Protein AF-A0A845RQX3-F1 (afdb_monomer_lite)

Foldseek 3Di:
DDDLPDLDDDDDDDPVNDPDDDQWDADPNDIDGCPDPVNVVVVVVSVVCSVVSVVVCVQVVPVVNVVVVVCVVVVVPD

Secondary structure (DSSP, 8-state):
---TT-SS---PPPGGG------EEEETTEEEETT-HHHHHHHHHHHHSGGGHHHHHHHHH-HHHHHHHHHHHHTT--

pLDDT: mean 83.9, std 10.98, range [39.88, 94.75]

Structure (mmCIF, N/CA/C/O backbone):
data_AF-A0A845RQX3-F1
#
_entry.id   AF-A0A845RQX3-F1
#
loop_
_atom_site.group_PDB
_atom_site.id
_atom_site.type_symbol
_atom_site.label_atom_id
_atom_site.label_alt_id
_atom_site.label_comp_id
_atom_site.label_asym_id
_atom_site.label_entity_id
_atom_site.label_seq_id
_atom_site.pdbx_PDB_ins_code
_atom_site.Cartn_x
_atom_site.Cartn_y
_atom_site.Cartn_z
_atom_site.occupancy
_atom_site.B_iso_or_equiv
_atom_site.auth_seq_id
_atom_site.auth_comp_id
_atom_site.auth_asym_id
_atom_site.auth_atom_id
_atom_site.pdbx_PDB_model_num
ATOM 1 N N . MET A 1 1 ? 11.306 -1.466 -6.414 1.00 82.12 1 MET A N 1
ATOM 2 C CA . MET A 1 1 ? 10.088 -1.616 -5.571 1.00 82.12 1 MET A CA 1
ATOM 3 C C . MET A 1 1 ? 10.258 -0.851 -4.264 1.00 82.12 1 MET A C 1
ATOM 5 O O . MET A 1 1 ? 11.377 -0.507 -3.905 1.00 82.12 1 MET A O 1
ATOM 9 N N . LEU A 1 2 ? 9.173 -0.549 -3.553 1.00 83.62 2 LEU A N 1
ATOM 10 C CA . LEU A 1 2 ? 9.261 0.007 -2.203 1.00 83.62 2 LEU A CA 1
ATOM 11 C C . LEU A 1 2 ? 8.137 -0.562 -1.340 1.00 83.62 2 LEU A C 1
ATOM 13 O O . LEU A 1 2 ? 6.982 -0.167 -1.486 1.00 83.62 2 LEU A O 1
ATOM 17 N N . GLY A 1 3 ? 8.483 -1.468 -0.432 1.00 84.06 3 GLY A N 1
ATOM 18 C CA . GLY A 1 3 ? 7.560 -1.966 0.579 1.00 84.06 3 GLY A CA 1
ATOM 19 C C . GLY A 1 3 ? 7.249 -0.933 1.671 1.00 84.06 3 GLY A C 1
ATOM 20 O O . GLY A 1 3 ? 7.989 0.029 1.905 1.00 84.06 3 GLY A O 1
ATOM 21 N N . ASP A 1 4 ? 6.161 -1.160 2.406 1.00 84.56 4 ASP A N 1
ATOM 22 C CA . ASP A 1 4 ? 5.742 -0.287 3.512 1.00 84.56 4 ASP A CA 1
ATOM 23 C C . ASP A 1 4 ? 6.739 -0.261 4.677 1.00 84.56 4 ASP A C 1
ATOM 25 O O . ASP A 1 4 ? 6.987 0.793 5.265 1.00 84.56 4 ASP A O 1
ATOM 29 N N . ALA A 1 5 ? 7.345 -1.409 4.984 1.00 80.06 5 ALA A N 1
ATOM 30 C CA . ALA A 1 5 ? 8.340 -1.556 6.047 1.00 80.06 5 ALA A CA 1
ATOM 31 C C . ALA A 1 5 ? 9.790 -1.458 5.542 1.00 80.06 5 ALA A C 1
ATOM 33 O O . ALA A 1 5 ? 10.731 -1.631 6.315 1.00 80.06 5 ALA A O 1
ATOM 34 N N . GLN A 1 6 ? 9.985 -1.199 4.250 1.00 80.94 6 GLN A N 1
ATOM 35 C CA . GLN A 1 6 ? 11.304 -1.213 3.639 1.00 80.94 6 GLN A CA 1
ATOM 36 C C . GLN A 1 6 ? 12.022 0.124 3.841 1.00 80.94 6 GLN A C 1
ATOM 38 O O . GLN A 1 6 ? 11.431 1.197 3.690 1.00 80.94 6 GLN A O 1
ATOM 43 N N . THR A 1 7 ? 13.304 0.049 4.192 1.00 76.56 7 THR A N 1
ATOM 44 C CA . THR A 1 7 ? 14.181 1.211 4.409 1.00 76.56 7 THR A CA 1
ATOM 45 C C . THR A 1 7 ? 15.006 1.574 3.179 1.00 76.56 7 THR A C 1
ATOM 47 O O . THR A 1 7 ? 15.510 2.690 3.092 1.00 76.56 7 THR A O 1
ATOM 50 N N . TRP A 1 8 ? 15.124 0.651 2.226 1.00 81.38 8 TRP A N 1
ATOM 51 C CA . TRP A 1 8 ? 15.876 0.813 0.990 1.00 81.38 8 TRP A CA 1
ATOM 52 C C . TRP A 1 8 ? 14.944 0.743 -0.222 1.00 81.38 8 TRP A C 1
ATOM 54 O O . TRP A 1 8 ? 13.890 0.112 -0.173 1.00 81.38 8 TRP A O 1
ATOM 64 N N . ILE A 1 9 ? 15.309 1.427 -1.303 1.00 84.00 9 ILE A N 1
ATOM 65 C CA . ILE A 1 9 ? 14.543 1.401 -2.550 1.00 84.00 9 ILE A CA 1
ATOM 66 C C . ILE A 1 9 ? 15.105 0.268 -3.406 1.00 84.00 9 ILE A C 1
ATOM 68 O O . ILE A 1 9 ? 16.269 0.320 -3.799 1.00 84.00 9 ILE A O 1
ATOM 72 N N . GLU A 1 10 ? 14.288 -0.741 -3.702 1.00 83.69 10 GLU A N 1
ATOM 73 C CA . GLU A 1 10 ? 14.631 -1.736 -4.718 1.00 83.69 10 GLU A CA 1
ATOM 74 C C . GLU A 1 10 ? 14.701 -1.055 -6.082 1.00 83.69 10 GLU A C 1
ATOM 76 O O . GLU A 1 10 ? 13.821 -0.246 -6.398 1.00 83.69 10 GLU A O 1
ATOM 81 N N . GLY A 1 11 ? 15.739 -1.401 -6.852 1.00 80.50 11 GLY A N 1
ATOM 82 C CA . GLY A 1 11 ? 16.103 -0.803 -8.138 1.00 80.50 11 GLY A CA 1
ATOM 83 C C . GLY A 1 11 ? 14.991 -0.791 -9.196 1.00 80.50 11 GLY A C 1
ATOM 84 O O . GLY A 1 11 ? 13.848 -1.184 -8.922 1.00 80.50 11 GLY A O 1
ATOM 85 N N . PRO A 1 12 ? 15.297 -0.303 -10.412 1.00 86.44 12 PRO A N 1
ATOM 86 C CA . PRO A 1 12 ? 14.303 -0.251 -11.472 1.00 86.44 12 PRO A CA 1
ATOM 87 C C . PRO A 1 12 ? 13.784 -1.667 -11.736 1.00 86.44 12 PRO A C 1
ATOM 89 O O . PRO A 1 12 ? 14.556 -2.591 -11.976 1.00 86.44 12 PRO A O 1
ATOM 92 N N . ILE A 1 13 ? 12.470 -1.840 -11.602 1.00 87.50 13 ILE A N 1
ATOM 93 C CA . ILE A 1 13 ? 11.807 -3.097 -11.934 1.00 87.50 13 ILE A CA 1
ATOM 94 C C . ILE A 1 13 ? 11.404 -2.986 -13.394 1.00 87.50 13 ILE A C 1
ATOM 96 O O . ILE A 1 13 ? 10.630 -2.092 -13.746 1.00 87.50 13 ILE A O 1
ATOM 100 N N . GLU A 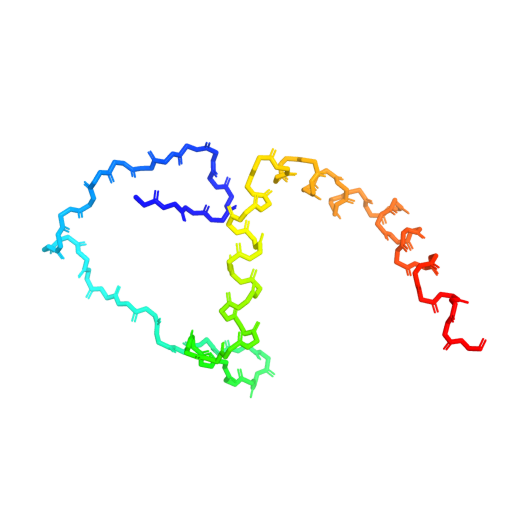1 14 ? 11.920 -3.890 -14.218 1.00 91.00 14 GLU A N 1
ATOM 101 C CA . GLU A 1 14 ? 11.480 -4.031 -15.604 1.00 91.00 14 GLU A CA 1
ATOM 102 C C . GLU A 1 14 ? 9.979 -4.339 -15.653 1.00 91.00 14 GLU A C 1
ATOM 104 O O . GLU A 1 14 ? 9.452 -5.080 -14.815 1.00 91.00 14 GLU A O 1
ATOM 109 N N . LYS A 1 15 ? 9.260 -3.750 -16.613 1.00 87.50 15 LYS A N 1
ATOM 110 C CA . LYS A 1 15 ? 7.790 -3.848 -16.666 1.00 87.50 15 LYS A CA 1
ATOM 111 C C . LYS A 1 15 ? 7.324 -5.291 -16.844 1.00 87.50 15 LYS A C 1
ATOM 113 O O . LYS A 1 15 ? 6.279 -5.663 -16.321 1.00 87.50 15 LYS A O 1
ATOM 118 N N . GLU A 1 16 ? 8.123 -6.097 -17.528 1.00 94.31 16 GLU A N 1
ATOM 119 C CA . GLU A 1 16 ? 7.889 -7.512 -17.808 1.00 94.31 16 GLU A CA 1
ATOM 120 C C . GLU A 1 16 ? 7.920 -8.358 -16.525 1.00 94.31 16 GLU A C 1
ATOM 122 O O . GLU A 1 16 ? 7.294 -9.413 -16.466 1.00 94.31 16 GLU A O 1
ATOM 127 N N . ASN A 1 17 ? 8.585 -7.870 -15.472 1.00 91.06 17 ASN A N 1
ATOM 128 C CA . ASN A 1 17 ? 8.658 -8.535 -14.171 1.00 91.06 17 ASN A CA 1
ATOM 129 C C . ASN A 1 17 ? 7.448 -8.224 -13.268 1.00 91.06 17 ASN A C 1
ATOM 131 O O . ASN A 1 17 ? 7.346 -8.765 -12.164 1.00 91.06 17 ASN A O 1
ATOM 135 N N . VAL A 1 18 ? 6.522 -7.358 -13.698 1.00 91.81 18 VAL A N 1
ATOM 136 C CA . VAL A 1 18 ? 5.312 -7.018 -12.937 1.00 91.81 18 VAL A CA 1
ATOM 137 C C . VAL A 1 18 ? 4.173 -7.954 -13.336 1.00 91.81 18 VAL A C 1
ATOM 139 O O . VAL A 1 18 ? 3.492 -7.741 -14.333 1.00 91.81 18 VAL A O 1
ATOM 142 N N . LEU A 1 19 ? 3.928 -8.980 -12.518 1.00 93.69 19 LEU A N 1
ATOM 143 C CA . LEU A 1 19 ? 2.880 -9.975 -12.782 1.00 93.69 19 LEU A CA 1
ATOM 144 C C . LEU A 1 19 ? 1.454 -9.407 -12.661 1.00 93.69 19 LEU A C 1
ATOM 146 O O . LEU A 1 19 ? 0.556 -9.818 -13.391 1.00 93.69 19 LEU A O 1
ATOM 150 N N . ALA A 1 20 ? 1.224 -8.495 -11.712 1.00 93.19 20 ALA A N 1
ATOM 151 C CA . ALA A 1 20 ? -0.100 -7.943 -11.433 1.00 93.19 20 ALA A CA 1
ATOM 152 C C . ALA A 1 20 ? -0.029 -6.592 -10.705 1.00 93.19 20 ALA A C 1
ATOM 154 O O . ALA A 1 20 ? 0.961 -6.273 -10.046 1.00 93.19 20 ALA A O 1
ATOM 155 N N . VAL A 1 21 ? -1.123 -5.826 -10.774 1.00 91.56 21 VAL A N 1
ATOM 156 C CA . VAL A 1 21 ? -1.312 -4.560 -10.049 1.00 91.56 21 VAL A CA 1
ATOM 157 C C . VAL A 1 21 ? -2.603 -4.627 -9.238 1.00 91.56 21 VAL A C 1
ATOM 159 O O . VAL A 1 21 ? -3.651 -5.019 -9.747 1.00 91.56 21 VAL A O 1
ATOM 162 N N . VAL A 1 22 ? -2.538 -4.227 -7.968 1.00 92.94 22 VAL A N 1
ATOM 163 C CA . VAL A 1 22 ? -3.702 -4.225 -7.072 1.00 92.94 22 VAL A CA 1
ATOM 164 C C . VAL A 1 22 ? -4.631 -3.062 -7.423 1.00 92.94 22 VAL A C 1
ATOM 166 O O . VAL A 1 22 ? -4.242 -1.899 -7.336 1.00 92.94 22 VAL A O 1
ATOM 169 N N . THR A 1 23 ? -5.882 -3.366 -7.769 1.00 94.56 23 THR A N 1
ATOM 170 C CA . THR A 1 23 ? -6.905 -2.363 -8.117 1.00 94.56 23 THR A CA 1
ATOM 171 C C . THR A 1 23 ? -7.896 -2.093 -6.987 1.00 94.56 23 THR A C 1
ATOM 173 O O . THR A 1 23 ? -8.462 -1.003 -6.908 1.00 94.56 23 THR A O 1
ATOM 176 N N . THR A 1 24 ? -8.137 -3.068 -6.110 1.00 94.75 24 THR A N 1
ATOM 177 C CA . THR A 1 24 ? -9.098 -2.967 -5.005 1.00 94.75 24 THR A CA 1
ATOM 178 C C . THR A 1 24 ? -8.632 -3.797 -3.818 1.00 94.75 24 THR A C 1
ATOM 180 O O . THR A 1 24 ? -8.136 -4.910 -3.971 1.00 94.75 24 THR A O 1
ATOM 183 N N . ILE A 1 25 ? -8.816 -3.252 -2.619 1.00 93.81 25 ILE A N 1
ATOM 184 C CA . ILE A 1 25 ? -8.465 -3.875 -1.347 1.00 93.81 25 ILE A CA 1
ATOM 185 C C . ILE A 1 25 ? -9.758 -4.229 -0.615 1.00 93.81 25 ILE A C 1
ATOM 187 O O . ILE A 1 25 ? -10.583 -3.358 -0.347 1.00 93.81 25 ILE A O 1
ATOM 191 N N . MET A 1 26 ? -9.927 -5.496 -0.245 1.00 94.50 26 MET A N 1
ATOM 192 C CA . MET A 1 26 ? -11.043 -5.937 0.593 1.00 94.50 26 MET A CA 1
ATOM 193 C C . MET A 1 26 ? -10.588 -6.073 2.044 1.00 94.50 26 MET A C 1
ATOM 195 O O . MET A 1 26 ? -9.687 -6.850 2.356 1.00 94.50 26 MET A O 1
ATOM 199 N N . ARG A 1 27 ? -11.212 -5.325 2.958 1.00 91.56 27 ARG A N 1
ATOM 200 C CA . ARG A 1 27 ? -10.873 -5.353 4.385 1.00 91.56 27 ARG A CA 1
ATOM 201 C C . ARG A 1 27 ? -12.116 -5.236 5.254 1.00 91.56 27 ARG A C 1
ATOM 203 O O . ARG A 1 27 ? -12.870 -4.277 5.136 1.00 91.56 27 ARG A O 1
ATOM 210 N N . LYS A 1 28 ? -12.291 -6.183 6.186 1.00 92.94 28 LYS A N 1
ATOM 211 C CA . LYS A 1 28 ? -13.428 -6.220 7.132 1.00 92.94 28 LYS A CA 1
ATOM 212 C C . LYS A 1 28 ? -14.792 -6.073 6.426 1.00 92.94 28 LYS A C 1
ATOM 214 O O . LYS A 1 28 ? -15.628 -5.285 6.855 1.00 92.94 28 LYS A O 1
ATOM 219 N N . GLY A 1 29 ? -14.975 -6.777 5.305 1.00 93.00 29 GLY A N 1
ATOM 220 C CA . GLY A 1 29 ? -16.204 -6.727 4.501 1.00 93.00 29 GLY A CA 1
ATOM 221 C C . GLY A 1 29 ? -16.402 -5.452 3.671 1.00 93.00 29 GLY A C 1
ATOM 222 O O . GLY A 1 29 ? -17.433 -5.316 3.026 1.00 93.00 29 GLY A O 1
ATOM 223 N N . LYS A 1 30 ? -15.440 -4.520 3.664 1.00 91.06 30 LYS A N 1
ATOM 224 C CA . LYS A 1 30 ? -15.483 -3.294 2.855 1.00 91.06 30 LYS A CA 1
ATOM 225 C C . LYS A 1 30 ? -14.507 -3.392 1.688 1.00 91.06 30 LYS A C 1
ATOM 227 O O . LYS A 1 30 ? -13.369 -3.820 1.889 1.00 91.06 30 LYS A O 1
ATOM 232 N N . SER A 1 31 ? -14.932 -2.975 0.499 1.00 92.94 31 SER A N 1
ATOM 233 C CA . SER A 1 31 ? -14.053 -2.753 -0.649 1.00 92.94 31 SER A CA 1
ATOM 234 C C . SER A 1 31 ? -13.505 -1.325 -0.622 1.00 92.94 31 SER A C 1
ATOM 236 O O . SER A 1 31 ? -14.208 -0.369 -0.299 1.00 92.94 31 SER A O 1
ATOM 238 N N . ILE A 1 32 ? -12.222 -1.184 -0.929 1.00 91.94 32 ILE A N 1
ATOM 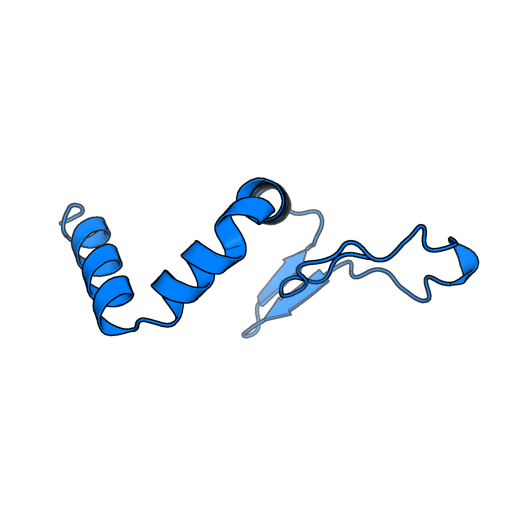239 C CA . ILE A 1 32 ? -11.526 0.094 -1.046 1.00 91.94 32 ILE A CA 1
ATOM 240 C C . ILE A 1 32 ? -10.845 0.087 -2.408 1.00 91.94 32 ILE A C 1
ATOM 242 O O . ILE A 1 32 ? -9.886 -0.652 -2.620 1.00 91.94 32 ILE A O 1
ATOM 246 N N . GLU A 1 33 ? -11.349 0.883 -3.341 1.00 93.44 33 GLU A N 1
ATOM 247 C CA . GLU A 1 33 ? -10.717 1.033 -4.649 1.00 93.44 33 GLU A CA 1
ATOM 248 C C . GLU A 1 33 ? -9.413 1.823 -4.527 1.00 93.44 33 GLU A C 1
ATOM 250 O O . GLU A 1 33 ? -9.381 2.896 -3.919 1.00 93.44 33 GLU A O 1
ATOM 255 N N . CYS A 1 34 ? -8.344 1.347 -5.168 1.00 91.25 34 CYS A N 1
ATOM 256 C CA . CYS A 1 34 ? -7.054 2.041 -5.177 1.00 91.25 34 CYS A CA 1
ATOM 257 C C . CYS A 1 34 ? -7.109 3.388 -5.928 1.00 91.25 34 CYS A C 1
ATOM 259 O O . CYS A 1 34 ? -6.210 4.215 -5.789 1.00 91.25 34 CYS A O 1
ATOM 261 N N . ARG A 1 35 ? -8.167 3.624 -6.720 1.00 91.94 35 ARG A N 1
ATOM 262 C CA . ARG A 1 35 ? -8.433 4.895 -7.413 1.00 91.94 35 ARG A CA 1
ATOM 263 C C . ARG A 1 35 ? -9.171 5.922 -6.541 1.00 91.94 35 ARG A C 1
ATOM 265 O O . ARG A 1 35 ? -9.280 7.080 -6.927 1.00 91.94 35 ARG A O 1
ATOM 272 N N . ASN A 1 36 ? -9.666 5.531 -5.367 1.00 92.62 36 ASN A N 1
ATOM 273 C CA . ASN A 1 36 ? -10.355 6.453 -4.470 1.00 92.62 36 ASN A CA 1
ATOM 274 C C . ASN A 1 36 ? -9.407 7.575 -4.006 1.00 92.62 36 ASN A C 1
ATOM 276 O O . ASN A 1 36 ? -8.343 7.298 -3.451 1.00 92.62 36 ASN A O 1
ATOM 280 N N . GLN A 1 37 ? -9.822 8.834 -4.166 1.00 91.19 37 GLN A N 1
ATOM 281 C CA . GLN A 1 37 ? -9.024 10.020 -3.831 1.00 91.19 37 GLN A CA 1
ATOM 282 C C . GLN A 1 37 ? -8.553 10.023 -2.372 1.00 91.19 37 GLN A C 1
ATOM 284 O O . GLN A 1 37 ? -7.398 10.332 -2.093 1.00 91.19 37 GLN A O 1
ATOM 289 N N . GLY A 1 38 ? -9.418 9.620 -1.435 1.00 92.06 38 GLY A N 1
ATOM 290 C CA . GLY A 1 38 ? -9.045 9.553 -0.020 1.00 92.06 38 GLY A CA 1
ATOM 291 C C . GLY A 1 38 ? -7.957 8.512 0.253 1.00 92.06 38 GLY A C 1
ATOM 292 O O . GLY A 1 38 ? -7.058 8.744 1.057 1.00 92.06 38 GLY A O 1
ATOM 293 N N . TYR A 1 39 ? -8.004 7.377 -0.448 1.00 90.94 39 TYR A N 1
ATOM 294 C CA . TYR A 1 39 ? -6.972 6.349 -0.344 1.00 90.94 39 TYR A CA 1
ATOM 295 C C . TYR A 1 39 ? -5.654 6.816 -0.977 1.00 90.94 39 TYR A C 1
ATOM 297 O O . TYR A 1 39 ? -4.605 6.685 -0.349 1.00 90.94 39 TYR A O 1
ATOM 305 N N . GLN A 1 40 ? -5.708 7.422 -2.167 1.00 92.50 40 GLN A N 1
ATOM 306 C CA . GLN A 1 40 ? -4.532 7.974 -2.847 1.00 92.50 40 GLN A CA 1
ATOM 307 C C . GLN A 1 40 ? -3.828 9.036 -2.001 1.00 92.50 40 GLN A C 1
ATOM 309 O O . GLN A 1 40 ? -2.620 8.946 -1.804 1.00 92.50 40 GLN A O 1
ATOM 314 N N . PHE A 1 41 ? -4.585 9.961 -1.406 1.00 93.75 41 PHE A N 1
ATOM 315 C CA . PHE A 1 41 ? -4.038 10.980 -0.513 1.00 93.75 41 PHE A CA 1
ATOM 316 C C . PHE A 1 41 ? -3.288 10.367 0.679 1.00 93.75 41 PHE A C 1
ATOM 318 O O . PHE A 1 41 ? -2.187 10.798 1.014 1.00 93.75 41 PHE A O 1
ATOM 325 N N . ILE A 1 42 ? -3.850 9.329 1.310 1.00 91.50 42 ILE A N 1
ATOM 326 C CA . ILE A 1 42 ? -3.192 8.634 2.426 1.00 91.50 42 ILE A CA 1
ATOM 327 C C . ILE A 1 42 ? -1.902 7.945 1.961 1.00 91.50 42 ILE A C 1
ATOM 329 O O . ILE A 1 42 ? -0.902 7.994 2.676 1.00 91.50 42 ILE A O 1
ATOM 333 N N . VAL A 1 43 ? -1.902 7.319 0.780 1.00 90.94 43 VAL A N 1
ATOM 334 C CA . VAL A 1 43 ? -0.714 6.664 0.207 1.00 90.94 43 VAL A CA 1
ATOM 335 C C . VAL A 1 43 ? 0.379 7.684 -0.112 1.00 90.94 43 VAL A C 1
ATOM 337 O O . VAL A 1 43 ? 1.532 7.475 0.259 1.00 90.94 43 VAL A O 1
ATOM 340 N N . GLU A 1 44 ? 0.038 8.804 -0.741 1.00 91.81 44 GLU A N 1
ATOM 341 C CA . GLU A 1 44 ? 0.982 9.889 -1.023 1.00 91.81 44 GLU A CA 1
ATOM 342 C C . GLU A 1 44 ? 1.560 10.472 0.265 1.00 91.81 44 GLU A C 1
ATOM 344 O O . GLU A 1 44 ? 2.779 10.580 0.407 1.00 91.81 44 GLU A O 1
ATOM 349 N N . LEU A 1 45 ? 0.706 10.756 1.252 1.00 92.00 45 LEU A N 1
ATOM 350 C CA . LEU A 1 45 ? 1.139 11.221 2.564 1.00 92.00 45 LEU A CA 1
ATOM 351 C C . LEU A 1 45 ? 2.078 10.204 3.229 1.00 92.00 45 LEU A C 1
ATOM 353 O O . LEU A 1 45 ? 3.118 10.576 3.768 1.00 92.00 45 LEU A O 1
ATOM 357 N N . TRP A 1 46 ? 1.767 8.911 3.147 1.00 89.38 46 TRP A N 1
ATOM 358 C CA . TRP A 1 46 ? 2.622 7.843 3.664 1.00 89.38 46 TRP A CA 1
ATOM 359 C C . TRP A 1 46 ? 3.980 7.761 2.948 1.00 89.38 46 TRP A C 1
ATOM 361 O O . TRP A 1 46 ? 5.011 7.501 3.579 1.00 89.38 46 TRP A O 1
ATOM 371 N N . LEU A 1 47 ? 4.009 8.011 1.637 1.00 88.75 47 LEU A N 1
ATOM 372 C CA . LEU A 1 47 ? 5.230 8.066 0.834 1.00 88.75 47 LEU A CA 1
ATOM 373 C C . LEU A 1 47 ? 6.073 9.314 1.113 1.00 88.75 47 LEU A C 1
ATOM 375 O O . LEU A 1 47 ? 7.298 9.218 0.994 1.00 88.75 47 LEU A O 1
ATOM 379 N N . LEU A 1 48 ? 5.455 10.437 1.490 1.00 90.31 48 LEU A N 1
ATOM 380 C CA . LEU A 1 48 ? 6.127 11.658 1.950 1.00 90.31 48 LEU A CA 1
ATOM 381 C C . LEU A 1 48 ? 6.687 11.501 3.367 1.00 90.31 48 LEU A C 1
ATOM 383 O O . LEU A 1 48 ? 7.787 11.963 3.648 1.00 90.31 48 LEU A O 1
ATOM 387 N N . LEU A 1 49 ? 5.978 10.786 4.246 1.00 88.12 49 LEU A N 1
ATOM 388 C CA . LEU A 1 49 ? 6.393 10.487 5.626 1.00 88.12 49 LEU A CA 1
ATOM 389 C C . LEU A 1 49 ? 7.479 9.402 5.730 1.00 88.12 49 LEU A C 1
ATOM 391 O O . LEU A 1 49 ? 7.890 9.026 6.827 1.00 88.12 49 LEU A O 1
ATOM 395 N N . ARG A 1 50 ? 7.989 8.911 4.600 1.00 86.88 50 ARG A N 1
ATOM 396 C CA . ARG A 1 50 ? 9.048 7.896 4.509 1.00 86.88 50 ARG A CA 1
ATOM 397 C C . ARG A 1 50 ? 10.287 8.148 5.382 1.00 86.88 50 ARG A C 1
ATOM 399 O O . ARG A 1 50 ? 10.650 7.215 6.097 1.00 86.88 50 ARG A O 1
ATOM 406 N N . PRO A 1 51 ? 10.909 9.347 5.416 1.00 85.75 51 PRO A N 1
ATOM 407 C CA . PRO A 1 51 ? 12.053 9.602 6.299 1.00 85.75 51 PRO A CA 1
ATOM 408 C C . PRO A 1 51 ? 11.687 9.510 7.789 1.00 85.75 51 PRO A C 1
ATOM 410 O O . PRO A 1 51 ? 12.540 9.218 8.622 1.00 85.75 51 PRO A O 1
ATOM 413 N N . LEU A 1 52 ? 10.411 9.702 8.132 1.00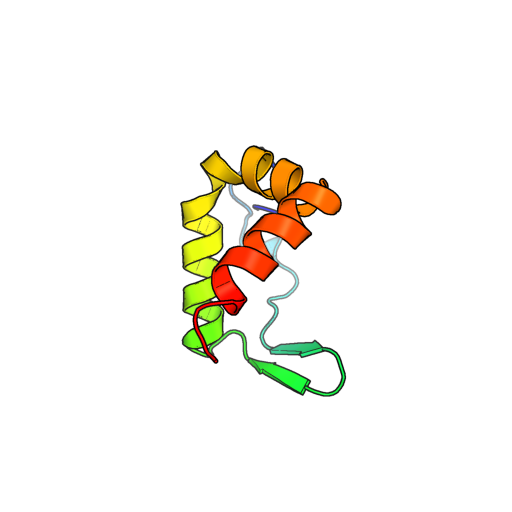 87.81 52 LEU A N 1
ATOM 414 C CA . LEU A 1 52 ? 9.896 9.639 9.500 1.00 87.81 52 LEU A CA 1
ATOM 415 C C . LEU A 1 52 ? 9.347 8.253 9.879 1.00 87.81 52 LEU A C 1
ATOM 417 O O . LEU A 1 52 ? 9.024 8.040 11.047 1.00 87.81 52 LEU A O 1
ATOM 421 N N . ARG A 1 53 ? 9.280 7.284 8.952 1.00 86.06 53 ARG A N 1
ATOM 422 C CA . ARG A 1 53 ? 8.801 5.909 9.211 1.00 86.06 53 ARG A CA 1
ATOM 423 C C . ARG A 1 53 ? 9.382 5.265 10.475 1.00 86.06 53 ARG A C 1
ATOM 425 O O . ARG A 1 53 ? 8.583 4.765 11.266 1.00 86.06 53 ARG A O 1
ATOM 432 N N . PRO A 1 54 ? 10.706 5.275 10.741 1.00 83.88 54 PRO A N 1
ATOM 433 C CA . PRO A 1 54 ? 11.236 4.655 11.957 1.00 83.88 54 PRO A CA 1
ATOM 434 C C . PRO A 1 54 ? 10.741 5.338 13.240 1.00 83.88 54 PRO A C 1
ATOM 436 O O . PRO A 1 54 ? 10.529 4.666 14.248 1.00 83.88 54 PRO A O 1
ATOM 439 N N . LEU A 1 55 ? 10.505 6.653 13.212 1.00 85.56 55 LEU A N 1
ATOM 440 C CA . LEU A 1 55 ? 9.925 7.380 14.341 1.00 85.56 55 LEU A CA 1
ATOM 441 C C . LEU A 1 55 ? 8.444 7.027 14.518 1.00 85.56 55 LEU A C 1
ATOM 443 O O . LEU A 1 55 ? 8.023 6.706 15.627 1.00 85.56 55 LEU A O 1
ATOM 447 N N . ILE A 1 56 ? 7.672 7.019 13.427 1.00 84.62 56 ILE A N 1
ATOM 448 C CA . ILE A 1 56 ? 6.248 6.652 13.435 1.00 84.62 56 ILE A CA 1
ATOM 449 C C . ILE A 1 56 ? 6.075 5.229 13.976 1.00 84.62 56 ILE A C 1
ATOM 451 O O . ILE A 1 56 ? 5.252 5.007 14.860 1.00 84.62 56 ILE A O 1
ATOM 455 N N . MET A 1 57 ? 6.895 4.278 13.523 1.00 82.62 57 MET A N 1
ATOM 456 C CA . MET A 1 57 ? 6.851 2.896 14.006 1.00 82.62 57 MET A CA 1
ATOM 457 C C . MET A 1 57 ? 7.209 2.790 15.491 1.00 82.62 57 MET A C 1
ATOM 459 O O . MET A 1 57 ? 6.536 2.062 16.216 1.00 82.62 57 MET A O 1
ATOM 463 N N . LYS A 1 58 ? 8.200 3.550 15.983 1.00 84.50 58 LYS A N 1
ATOM 464 C CA . LYS A 1 58 ? 8.505 3.619 17.424 1.00 84.50 58 LYS A CA 1
ATOM 465 C C . LYS A 1 58 ? 7.324 4.154 18.233 1.00 84.50 58 LYS A C 1
ATOM 467 O O . LYS A 1 58 ? 7.006 3.594 19.276 1.00 84.50 58 LYS A O 1
ATOM 472 N N . ILE A 1 59 ? 6.663 5.206 17.751 1.00 84.44 59 ILE A N 1
ATOM 473 C CA . ILE A 1 59 ? 5.505 5.817 18.415 1.00 84.44 59 ILE A CA 1
ATOM 474 C C . ILE A 1 59 ? 4.327 4.840 18.455 1.00 84.44 59 ILE A C 1
ATOM 476 O O . ILE A 1 59 ? 3.762 4.626 19.521 1.00 84.44 59 ILE A O 1
ATOM 480 N N . VAL A 1 60 ? 3.987 4.225 17.320 1.00 82.88 60 VAL A N 1
ATOM 481 C CA . VAL A 1 60 ? 2.856 3.291 17.192 1.00 82.88 60 VAL A CA 1
ATOM 482 C C . VAL A 1 60 ? 3.098 2.000 17.976 1.00 82.88 60 VAL A C 1
ATOM 484 O O . VAL A 1 60 ? 2.190 1.503 18.639 1.00 82.88 60 VAL A O 1
ATOM 487 N N . CYS A 1 61 ? 4.318 1.458 17.939 1.00 77.62 61 CYS A N 1
ATOM 488 C CA . CYS A 1 61 ? 4.672 0.247 18.681 1.00 77.62 61 CYS A CA 1
ATOM 489 C C . CYS A 1 61 ? 4.718 0.501 20.200 1.00 77.62 61 CYS A C 1
ATOM 491 O O . CYS A 1 61 ? 4.395 -0.386 20.994 1.00 77.62 61 CYS A O 1
ATOM 493 N N . ASN A 1 62 ? 5.031 1.732 20.623 1.00 81.50 62 ASN A N 1
ATOM 494 C CA . ASN A 1 62 ? 4.979 2.143 22.022 1.00 81.50 62 ASN A CA 1
ATOM 495 C C . ASN A 1 62 ? 3.526 2.401 22.476 1.00 81.50 62 ASN A C 1
ATOM 497 O O . ASN A 1 62 ? 3.078 3.543 22.605 1.00 81.50 62 ASN A O 1
ATOM 501 N N . LYS A 1 63 ? 2.792 1.311 22.742 1.00 71.81 63 LYS A N 1
ATOM 502 C CA . LYS A 1 63 ? 1.378 1.291 23.173 1.00 71.81 63 LYS A CA 1
ATOM 503 C C . LYS A 1 63 ? 0.977 2.385 24.181 1.00 71.81 63 LYS A C 1
ATOM 505 O O . LYS A 1 63 ? -0.018 3.060 23.910 1.00 71.81 63 LYS A O 1
ATOM 510 N N . PRO A 1 64 ? 1.684 2.608 25.311 1.00 72.31 64 PRO A N 1
ATOM 511 C CA . PRO A 1 64 ? 1.274 3.631 26.279 1.00 72.31 64 PRO A CA 1
ATOM 512 C C . PRO A 1 64 ? 1.419 5.060 25.735 1.00 72.31 64 PRO A C 1
ATOM 514 O O . PRO A 1 64 ? 0.612 5.931 26.055 1.00 72.31 64 PRO A O 1
ATOM 517 N N . PHE A 1 65 ? 2.413 5.309 24.880 1.00 70.38 65 PHE A N 1
ATOM 518 C CA . PHE A 1 65 ? 2.655 6.622 24.286 1.00 70.38 65 PHE A CA 1
ATOM 519 C C . PHE A 1 65 ? 1.653 6.938 23.168 1.00 70.38 65 PHE A C 1
ATOM 521 O O . PHE A 1 65 ? 1.079 8.028 23.146 1.00 70.38 65 PHE A O 1
ATOM 528 N N . PHE A 1 66 ? 1.361 5.966 22.298 1.00 75.06 66 PHE A N 1
ATOM 529 C CA . PHE A 1 66 ? 0.325 6.100 21.273 1.00 75.06 66 PHE A CA 1
ATOM 530 C C . PHE A 1 66 ? -1.062 6.325 21.890 1.00 75.06 66 PHE A C 1
ATOM 532 O O . PHE A 1 66 ? -1.779 7.234 21.475 1.00 75.06 66 PHE A O 1
ATOM 539 N N . ALA A 1 67 ? -1.416 5.564 22.933 1.00 73.75 67 ALA A N 1
ATOM 540 C CA . ALA A 1 67 ? -2.675 5.743 23.656 1.00 73.75 67 ALA A CA 1
ATOM 541 C C . ALA A 1 67 ? -2.787 7.142 24.285 1.00 73.75 67 ALA A C 1
ATOM 543 O O . ALA A 1 67 ? -3.852 7.753 24.238 1.00 73.75 67 ALA A O 1
ATOM 544 N N . LYS A 1 68 ? -1.683 7.687 24.818 1.00 75.25 68 LYS A N 1
ATOM 545 C CA . LYS A 1 68 ? -1.637 9.050 25.364 1.00 75.25 68 LYS A CA 1
ATOM 546 C C . LYS A 1 68 ? -1.858 10.112 24.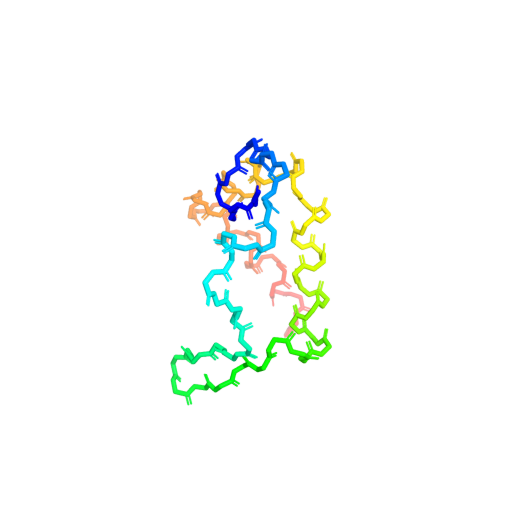282 1.00 75.25 68 LYS A C 1
ATOM 548 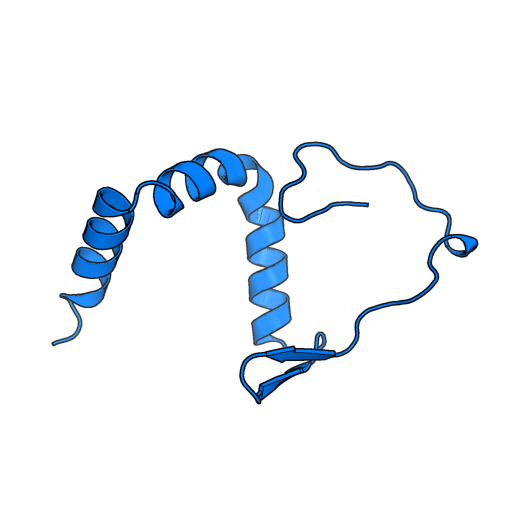O O . LYS A 1 68 ? -2.657 11.014 24.499 1.00 75.25 68 LYS A O 1
ATOM 553 N N . ILE A 1 69 ? -1.206 9.995 23.122 1.00 76.19 69 ILE A N 1
ATOM 554 C CA . ILE A 1 69 ? -1.398 10.915 21.984 1.00 76.19 69 ILE A CA 1
ATOM 555 C C . ILE A 1 69 ? -2.839 10.868 21.477 1.00 76.19 69 ILE A C 1
ATOM 557 O O . ILE A 1 69 ? -3.464 11.915 21.318 1.00 76.19 69 ILE A O 1
ATOM 561 N N . MET A 1 70 ? -3.371 9.664 21.258 1.00 74.88 70 MET A N 1
ATOM 562 C CA . MET A 1 70 ? -4.742 9.475 20.787 1.00 74.88 70 MET A CA 1
ATOM 563 C C . MET A 1 70 ? -5.747 10.053 21.783 1.00 74.88 70 MET A C 1
ATOM 565 O O . MET A 1 70 ? -6.636 10.799 21.383 1.00 74.88 70 MET A O 1
ATOM 569 N N . ASN A 1 71 ? -5.567 9.803 23.081 1.00 72.69 71 ASN A N 1
ATOM 570 C CA . ASN A 1 71 ? -6.426 10.390 24.105 1.00 72.69 71 ASN A CA 1
ATOM 571 C C . ASN A 1 71 ? -6.328 11.921 24.131 1.00 72.69 71 ASN A C 1
ATOM 573 O O . ASN A 1 71 ? -7.355 12.573 24.246 1.00 72.69 71 ASN A O 1
ATOM 577 N N . THR A 1 72 ? -5.147 12.521 23.964 1.00 73.31 72 THR A N 1
ATOM 578 C CA . THR A 1 72 ? -5.007 13.988 23.894 1.00 73.31 72 THR A CA 1
ATOM 579 C C . THR A 1 72 ? -5.703 14.585 22.666 1.00 73.31 72 THR A C 1
ATOM 581 O O . THR A 1 72 ? -6.353 15.618 22.785 1.00 73.31 72 THR A O 1
ATOM 584 N N . PHE A 1 73 ? -5.621 13.932 21.503 1.00 69.12 73 PHE A N 1
ATOM 585 C CA . PHE A 1 73 ? -6.274 14.400 20.275 1.00 69.12 73 PHE A CA 1
ATOM 586 C C . PHE A 1 73 ? -7.803 14.251 20.310 1.00 69.12 73 PHE A C 1
ATOM 588 O O . PHE A 1 73 ? -8.516 15.111 19.799 1.00 69.12 73 PHE A O 1
ATOM 595 N N . PHE A 1 74 ? -8.317 13.178 20.919 1.00 62.66 74 PHE A N 1
ATOM 596 C CA . PHE A 1 74 ? -9.758 12.912 20.994 1.00 62.66 74 PHE A CA 1
ATOM 597 C C . PHE A 1 74 ? -10.457 13.584 22.187 1.00 62.66 74 PHE A C 1
ATOM 599 O O . PHE A 1 74 ? -11.668 13.773 22.139 1.00 62.66 74 PHE A O 1
ATOM 606 N N . LYS A 1 75 ? -9.724 14.022 23.221 1.00 56.00 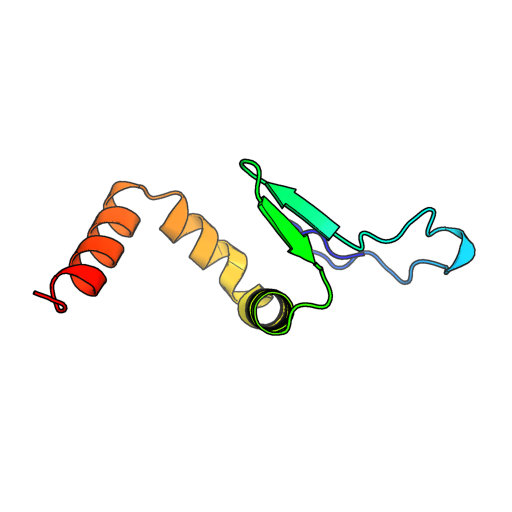75 LYS A N 1
ATOM 607 C CA . LYS A 1 75 ? -10.291 14.713 24.397 1.00 56.00 75 LYS A CA 1
ATOM 608 C C . LYS A 1 75 ? -10.726 16.166 24.130 1.00 56.00 75 LYS A C 1
ATOM 610 O O . LYS A 1 75 ? -11.328 16.777 24.999 1.00 56.00 75 LYS A O 1
ATOM 615 N N . GLY A 1 76 ? -10.456 16.715 22.941 1.00 50.88 76 GLY A N 1
ATOM 616 C CA . GLY A 1 76 ? -10.904 18.052 22.520 1.00 50.88 76 GLY A CA 1
ATOM 617 C C . GLY A 1 76 ? -12.204 18.088 21.700 1.00 50.88 76 GLY A C 1
ATOM 618 O O . GLY A 1 76 ? -12.530 19.138 21.154 1.00 50.88 76 GLY A O 1
ATOM 619 N N . LYS A 1 77 ? -12.918 16.960 21.548 1.00 49.56 77 LYS A N 1
ATOM 620 C CA . LYS A 1 77 ? -14.185 16.861 20.790 1.00 49.56 77 LYS A CA 1
ATOM 621 C C . LYS A 1 77 ? -15.349 16.293 21.619 1.00 49.56 77 LYS A C 1
ATOM 623 O O . LYS A 1 77 ? -16.094 15.441 21.135 1.00 49.56 77 LYS A O 1
ATOM 628 N N . THR A 1 78 ? -15.507 16.777 22.845 1.00 39.88 78 THR A N 1
ATOM 629 C CA . THR A 1 78 ? -16.730 16.627 23.655 1.00 39.88 78 THR A CA 1
ATOM 630 C C . THR A 1 78 ? -16.994 17.915 24.396 1.00 39.88 78 THR A C 1
ATOM 632 O O . THR A 1 78 ? -16.018 18.397 25.015 1.00 39.88 78 THR A O 1
#

Sequence (78 aa):
MLGDAQTWIEGPIEKENVLAVVTTIMRKGKSIECRNQGYQFIVELWLLLRPLRPLIMKIVCNKPFFAKIMNTFFKGKT

Radius of gyration: 16.69 Å; chains: 1; bounding box: 33×28×44 Å